Protein AF-A0A6L3VMI8-F1 (afdb_monomer_lite)

Structure (mmCIF, N/CA/C/O backbone):
data_AF-A0A6L3VMI8-F1
#
_entry.id   AF-A0A6L3VMI8-F1
#
loop_
_atom_site.group_PDB
_atom_site.id
_atom_site.type_symbol
_atom_site.label_atom_id
_atom_site.label_alt_id
_atom_site.label_comp_id
_atom_site.label_asym_id
_atom_site.label_entity_id
_atom_site.label_seq_id
_atom_site.pdbx_PDB_ins_code
_atom_site.Cartn_x
_atom_site.Cartn_y
_atom_site.Cartn_z
_atom_site.occupancy
_atom_site.B_iso_or_equiv
_atom_site.auth_seq_id
_atom_site.auth_comp_id
_atom_site.auth_asym_id
_atom_site.auth_atom_id
_atom_site.pdbx_PDB_model_num
ATOM 1 N N . MET A 1 1 ? -7.496 -4.062 1.966 1.00 85.12 1 MET A N 1
ATOM 2 C CA . MET A 1 1 ? -6.372 -3.337 1.338 1.00 85.12 1 MET A CA 1
ATOM 3 C C . MET A 1 1 ? -5.745 -4.234 0.282 1.00 85.12 1 MET A C 1
ATOM 5 O O . MET A 1 1 ? -5.845 -5.446 0.414 1.00 85.12 1 MET A O 1
ATOM 9 N N . ILE A 1 2 ? -5.145 -3.654 -0.757 1.00 91.06 2 ILE A N 1
ATOM 10 C CA . ILE A 1 2 ? -4.328 -4.361 -1.752 1.00 91.06 2 ILE A CA 1
ATOM 11 C C . ILE A 1 2 ? -3.007 -3.603 -1.902 1.00 91.06 2 ILE A C 1
ATOM 13 O O . ILE A 1 2 ? -3.031 -2.380 -2.038 1.00 91.06 2 ILE A O 1
ATOM 17 N N . VAL A 1 3 ? -1.881 -4.318 -1.912 1.00 89.88 3 VAL A N 1
ATOM 18 C CA . VAL A 1 3 ? -0.562 -3.787 -2.290 1.00 89.88 3 VAL A CA 1
ATOM 19 C C . VAL A 1 3 ? -0.017 -4.620 -3.441 1.00 89.88 3 VAL A C 1
ATOM 21 O O . VAL A 1 3 ? -0.029 -5.850 -3.378 1.00 89.88 3 VAL A O 1
ATOM 24 N N . ARG A 1 4 ? 0.453 -3.963 -4.499 1.00 93.19 4 ARG A N 1
ATOM 25 C CA . ARG A 1 4 ? 0.967 -4.629 -5.704 1.00 93.19 4 ARG A CA 1
ATOM 26 C C . ARG A 1 4 ? 2.141 -3.874 -6.313 1.00 93.19 4 ARG A C 1
ATOM 28 O O . ARG A 1 4 ? 2.271 -2.667 -6.110 1.00 93.19 4 ARG A O 1
ATOM 35 N N . VAL A 1 5 ? 2.929 -4.582 -7.115 1.00 89.44 5 VAL A N 1
ATOM 36 C CA . VAL A 1 5 ? 3.928 -3.975 -8.000 1.00 89.44 5 VAL A CA 1
ATOM 37 C C . VAL A 1 5 ? 3.213 -3.502 -9.272 1.00 89.44 5 VAL A C 1
ATOM 39 O O . VAL A 1 5 ? 2.574 -4.330 -9.935 1.00 89.44 5 VAL A O 1
ATOM 42 N N . PRO A 1 6 ? 3.270 -2.203 -9.619 1.00 86.88 6 PRO A N 1
ATOM 43 C CA . PRO A 1 6 ? 2.587 -1.670 -10.798 1.00 86.88 6 PRO A CA 1
ATOM 44 C C . PRO A 1 6 ? 2.988 -2.402 -12.079 1.00 86.88 6 PRO A C 1
ATOM 46 O O . PRO A 1 6 ? 4.105 -2.896 -12.179 1.00 86.88 6 PRO A O 1
ATOM 49 N N . ASP A 1 7 ? 2.058 -2.512 -13.028 1.00 87.44 7 ASP A N 1
ATOM 50 C CA . ASP A 1 7 ? 2.264 -3.061 -14.381 1.00 87.44 7 ASP A CA 1
ATOM 51 C C . ASP A 1 7 ? 2.760 -4.520 -14.485 1.00 87.44 7 ASP A C 1
ATOM 53 O O . ASP A 1 7 ? 2.951 -5.033 -15.583 1.00 87.44 7 ASP A O 1
ATOM 57 N N . THR A 1 8 ? 2.911 -5.235 -13.364 1.00 88.19 8 THR A N 1
ATOM 58 C CA . THR A 1 8 ? 3.391 -6.634 -13.349 1.00 88.19 8 THR A CA 1
ATOM 59 C C . THR A 1 8 ? 2.311 -7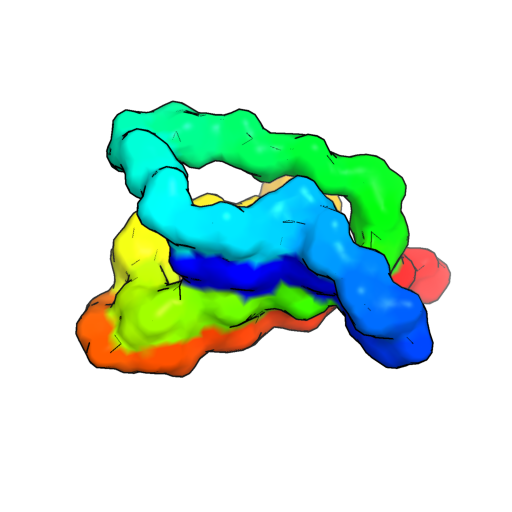.663 -13.012 1.00 88.19 8 THR A C 1
ATOM 61 O O . THR A 1 8 ? 2.547 -8.863 -13.122 1.00 88.19 8 THR A O 1
ATOM 64 N N . GLY A 1 9 ? 1.148 -7.226 -12.516 1.00 85.56 9 GLY A N 1
ATOM 65 C CA . GLY A 1 9 ? 0.119 -8.115 -11.957 1.00 85.56 9 GLY A CA 1
ATOM 66 C C . GLY A 1 9 ? 0.502 -8.782 -10.625 1.00 85.56 9 GLY A C 1
ATOM 67 O O . GLY A 1 9 ? -0.320 -9.485 -10.039 1.00 85.56 9 GLY A O 1
ATOM 68 N N . ARG A 1 10 ? 1.716 -8.550 -10.105 1.00 93.75 10 ARG A N 1
ATOM 69 C CA . ARG A 1 10 ? 2.202 -9.153 -8.859 1.00 93.75 10 ARG A CA 1
ATOM 70 C C . ARG A 1 10 ? 1.581 -8.466 -7.643 1.00 93.75 10 ARG A C 1
ATOM 72 O O . ARG A 1 10 ? 1.929 -7.334 -7.305 1.00 93.75 10 ARG A O 1
ATOM 79 N N . VAL A 1 11 ? 0.691 -9.178 -6.957 1.00 93.69 11 VAL A N 1
ATOM 80 C CA . VAL A 1 11 ? 0.109 -8.769 -5.671 1.00 93.69 11 VAL A CA 1
ATOM 81 C C . VAL A 1 11 ? 1.027 -9.220 -4.535 1.00 93.69 11 VAL A C 1
ATOM 83 O O . VAL A 1 11 ? 1.412 -10.384 -4.477 1.00 93.69 11 VAL A O 1
ATOM 86 N N . LEU A 1 12 ? 1.386 -8.297 -3.643 1.00 92.94 12 LEU A N 1
ATOM 87 C CA . LEU A 1 12 ? 2.206 -8.577 -2.460 1.00 92.94 12 LEU A CA 1
ATOM 88 C C . LEU A 1 12 ? 1.342 -8.893 -1.237 1.00 92.94 12 LEU A C 1
ATOM 90 O O . LEU A 1 12 ? 1.705 -9.736 -0.427 1.00 92.94 12 LEU A O 1
ATOM 94 N N . THR A 1 13 ? 0.190 -8.231 -1.117 1.00 93.12 13 THR A N 1
ATOM 95 C CA . THR A 1 13 ? -0.839 -8.572 -0.130 1.00 93.12 13 THR A CA 1
ATOM 96 C C . THR A 1 13 ? -2.223 -8.127 -0.599 1.00 93.12 13 THR A C 1
ATOM 98 O O . THR A 1 13 ? -2.364 -7.129 -1.316 1.00 93.12 13 THR A O 1
ATOM 101 N N . GLN A 1 14 ? -3.251 -8.855 -0.167 1.00 92.81 14 GLN A N 1
ATOM 102 C CA . GLN A 1 14 ? -4.654 -8.536 -0.380 1.00 92.81 14 GLN A CA 1
ATOM 103 C C . GLN A 1 14 ? -5.489 -9.071 0.785 1.00 92.81 14 GLN A C 1
ATOM 105 O O . GLN A 1 14 ? -5.494 -10.268 1.046 1.00 92.81 14 GLN A O 1
ATOM 110 N N . GLY A 1 15 ? -6.253 -8.195 1.437 1.00 88.44 15 GLY A N 1
ATOM 111 C CA . GLY A 1 15 ? -7.163 -8.610 2.502 1.00 88.44 15 GLY A CA 1
ATOM 112 C C . GLY A 1 15 ? -7.432 -7.543 3.552 1.00 88.44 15 GLY A C 1
ATOM 113 O O . GLY A 1 15 ? -7.135 -6.357 3.364 1.00 88.44 15 GLY A O 1
ATOM 114 N N . VAL A 1 16 ? -8.059 -7.977 4.641 1.00 86.62 16 VAL A N 1
ATOM 115 C CA . VAL A 1 16 ?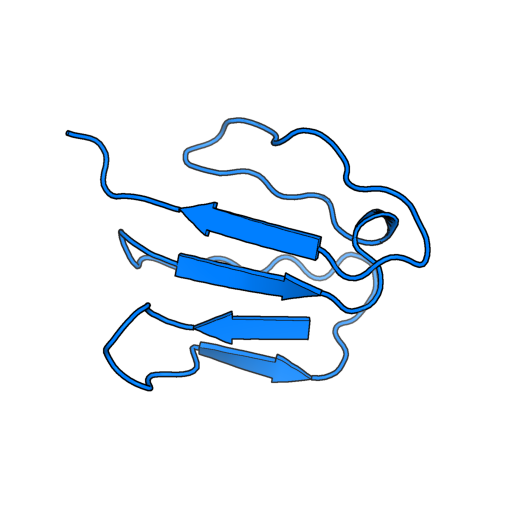 -8.159 -7.209 5.884 1.00 86.62 16 VAL A CA 1
ATOM 116 C C . VAL A 1 16 ? -6.878 -7.456 6.674 1.00 86.62 16 VAL A C 1
ATOM 118 O O . VAL A 1 16 ? -6.391 -8.580 6.702 1.00 86.62 16 VAL A O 1
ATOM 121 N N . HIS A 1 17 ? -6.343 -6.392 7.258 1.00 83.88 17 HIS A N 1
ATOM 122 C CA . HIS A 1 17 ? -5.155 -6.411 8.102 1.00 83.88 17 HIS A CA 1
ATOM 123 C C . HIS A 1 17 ? -5.543 -5.916 9.487 1.00 83.88 17 HIS A C 1
ATOM 125 O O . HIS A 1 17 ? -6.471 -5.103 9.606 1.00 83.88 17 HIS A O 1
ATOM 131 N N . ASP A 1 18 ? -4.848 -6.402 10.505 1.00 84.38 18 ASP A N 1
ATOM 132 C CA . ASP A 1 18 ? -5.145 -6.041 11.884 1.00 84.38 18 ASP A CA 1
ATOM 133 C C . ASP A 1 18 ? -4.689 -4.610 12.189 1.00 84.38 18 ASP A C 1
ATOM 135 O O . ASP A 1 18 ? -3.714 -4.086 11.641 1.00 84.38 18 ASP A O 1
ATOM 139 N N . THR A 1 19 ? -5.398 -3.945 13.101 1.00 80.50 19 THR A N 1
ATOM 140 C CA . THR A 1 19 ? -4.980 -2.626 13.585 1.00 80.50 19 THR A CA 1
ATOM 141 C C . THR A 1 19 ? -3.636 -2.746 14.301 1.00 80.50 19 THR A C 1
ATOM 143 O O . THR A 1 19 ? -3.497 -3.517 15.246 1.00 80.50 19 THR A O 1
ATOM 146 N N . GLY A 1 20 ? -2.655 -1.947 13.879 1.00 84.31 20 GLY A N 1
ATOM 147 C CA . GLY A 1 20 ? -1.291 -1.991 14.416 1.00 84.31 20 GLY A CA 1
ATOM 148 C C . GLY A 1 20 ? -0.360 -2.960 13.682 1.00 84.31 20 GLY A C 1
ATOM 149 O O . GLY A 1 20 ? 0.838 -2.955 13.958 1.00 84.31 20 GLY A O 1
ATOM 150 N N . GLU A 1 21 ? -0.869 -3.737 12.720 1.00 87.19 21 GLU A N 1
ATOM 151 C CA . GLU A 1 21 ? -0.036 -4.524 11.813 1.00 87.19 21 GLU A CA 1
ATOM 152 C C . GLU A 1 21 ? 0.831 -3.593 10.951 1.00 87.19 21 GLU A C 1
ATOM 154 O O . GLU A 1 21 ? 0.341 -2.650 10.322 1.00 87.19 21 GLU A O 1
ATOM 159 N N . VAL A 1 22 ? 2.139 -3.857 10.918 1.00 88.25 22 VAL A N 1
ATOM 160 C CA . VAL A 1 22 ? 3.095 -3.104 10.100 1.00 88.25 22 VAL A CA 1
ATOM 161 C C . VAL A 1 22 ? 3.596 -3.998 8.979 1.00 88.25 22 VAL A C 1
ATOM 163 O O . VAL A 1 22 ? 4.277 -4.993 9.217 1.00 88.25 22 VAL A O 1
ATOM 166 N N . LEU A 1 23 ? 3.307 -3.598 7.743 1.00 88.38 23 LEU A N 1
ATOM 167 C CA . LEU A 1 23 ? 3.789 -4.272 6.544 1.00 88.38 23 LEU A CA 1
ATOM 168 C C . LEU A 1 23 ? 4.978 -3.519 5.949 1.00 88.38 23 LEU A C 1
ATOM 170 O O . LEU A 1 23 ? 4.927 -2.301 5.772 1.00 88.38 23 LEU A O 1
ATOM 174 N N . GLN A 1 24 ? 6.038 -4.256 5.616 1.00 89.62 24 GLN A N 1
ATOM 175 C CA . GLN A 1 24 ? 7.229 -3.722 4.961 1.00 89.62 24 GLN A CA 1
ATOM 176 C C . GLN A 1 24 ? 7.476 -4.448 3.643 1.00 89.62 24 GLN A C 1
ATOM 178 O O . GLN A 1 24 ? 7.437 -5.674 3.575 1.00 89.62 24 GLN A O 1
ATOM 183 N N . PHE A 1 25 ? 7.767 -3.670 2.608 1.00 88.56 25 PHE A N 1
ATOM 184 C CA . PHE A 1 25 ? 8.013 -4.143 1.251 1.00 88.56 25 PHE A CA 1
ATOM 185 C C . PHE A 1 25 ? 9.365 -3.603 0.778 1.00 88.56 25 PHE A C 1
ATOM 187 O O . PHE A 1 25 ? 9.767 -2.509 1.183 1.00 88.56 25 PHE A O 1
ATOM 194 N N . LYS A 1 26 ? 10.082 -4.383 -0.037 1.00 87.19 26 LYS A N 1
ATOM 195 C CA . LYS A 1 26 ? 11.424 -4.026 -0.545 1.00 87.19 26 LYS A CA 1
ATOM 196 C C . LYS A 1 26 ? 11.385 -3.491 -1.974 1.00 87.19 26 LYS A C 1
ATOM 198 O O . LYS A 1 26 ? 12.413 -3.100 -2.508 1.00 87.19 26 LYS A O 1
ATOM 203 N N . GLU A 1 27 ? 10.219 -3.527 -2.596 1.00 87.56 27 GLU A N 1
ATOM 204 C CA . GLU A 1 27 ? 10.001 -3.108 -3.965 1.00 87.56 27 GLU A CA 1
ATOM 205 C C . GLU A 1 27 ? 10.135 -1.588 -4.118 1.00 87.56 27 GLU A C 1
ATOM 207 O O . GLU A 1 27 ? 9.551 -0.811 -3.362 1.00 87.56 27 GLU A O 1
ATOM 212 N N . ASP A 1 28 ? 10.861 -1.170 -5.155 1.00 83.00 28 ASP A N 1
ATOM 213 C CA . ASP A 1 28 ? 11.110 0.246 -5.450 1.00 83.00 28 ASP A CA 1
ATOM 214 C C . ASP A 1 28 ? 9.866 0.987 -5.956 1.00 83.00 28 ASP A C 1
ATOM 216 O O . ASP A 1 28 ? 9.825 2.216 -5.955 1.00 83.00 28 ASP A O 1
ATOM 220 N N . THR A 1 29 ? 8.853 0.251 -6.426 1.00 84.81 29 THR A N 1
ATOM 221 C CA . THR A 1 29 ? 7.590 0.806 -6.929 1.00 84.81 29 THR A CA 1
ATOM 222 C C . THR A 1 29 ? 6.407 0.002 -6.409 1.00 84.81 29 THR A C 1
ATOM 224 O O . THR A 1 29 ? 6.395 -1.224 -6.524 1.00 84.81 29 THR A O 1
ATOM 227 N N . LEU A 1 30 ? 5.396 0.688 -5.871 1.00 88.81 30 LEU A N 1
ATOM 228 C CA . LEU A 1 30 ? 4.212 0.073 -5.266 1.00 88.81 30 LEU A CA 1
ATOM 229 C C . LEU A 1 30 ? 2.952 0.904 -5.504 1.00 88.81 30 LEU A C 1
ATOM 231 O O . LEU A 1 30 ? 2.965 2.121 -5.316 1.00 88.81 30 LEU A O 1
ATOM 235 N N . ASP A 1 31 ? 1.849 0.211 -5.786 1.00 88.50 31 ASP A N 1
ATOM 236 C CA . ASP A 1 31 ? 0.492 0.738 -5.645 1.00 88.50 31 ASP A CA 1
ATOM 237 C C . ASP A 1 31 ? -0.113 0.214 -4.342 1.00 88.50 31 ASP A C 1
ATOM 239 O O . ASP A 1 31 ? -0.350 -0.989 -4.196 1.00 88.50 31 ASP A O 1
ATOM 243 N N . VAL A 1 32 ? -0.430 1.117 -3.417 1.00 88.00 32 VAL A N 1
ATOM 244 C CA . VAL A 1 32 ? -1.172 0.791 -2.192 1.00 88.00 32 VAL A CA 1
ATOM 245 C C . VAL A 1 32 ? -2.602 1.271 -2.362 1.00 88.00 32 VAL A C 1
ATOM 247 O O . VAL A 1 32 ? -2.823 2.471 -2.489 1.00 88.00 32 VAL A O 1
ATOM 250 N N . VAL A 1 33 ? -3.582 0.366 -2.354 1.00 88.12 33 VAL A N 1
ATOM 251 C CA . VAL A 1 33 ? -5.008 0.691 -2.500 1.00 88.12 33 VAL A CA 1
ATOM 252 C C . VAL A 1 33 ? -5.779 0.286 -1.249 1.00 88.12 33 VAL A C 1
ATOM 254 O O . VAL A 1 33 ? -5.810 -0.883 -0.856 1.00 88.12 33 VAL A O 1
ATOM 257 N N . ALA A 1 34 ? -6.473 1.250 -0.650 1.00 88.56 34 ALA A N 1
ATOM 258 C CA . ALA A 1 34 ? -7.300 1.038 0.533 1.00 88.56 34 ALA A CA 1
ATOM 259 C C . ALA A 1 34 ? -8.730 1.510 0.291 1.00 88.56 34 ALA A C 1
ATOM 261 O O . ALA A 1 34 ? -8.933 2.541 -0.342 1.00 88.56 34 ALA A O 1
ATOM 262 N N . ALA A 1 35 ? -9.714 0.767 0.804 1.00 85.56 35 ALA A N 1
ATOM 263 C CA . ALA A 1 35 ? -11.125 1.152 0.733 1.00 85.56 35 ALA A CA 1
ATOM 264 C C . ALA A 1 35 ? -11.456 2.329 1.670 1.00 85.56 35 ALA A C 1
ATOM 266 O O . ALA A 1 35 ? -12.328 3.128 1.355 1.00 85.56 35 ALA A O 1
ATOM 267 N N . ASN A 1 36 ? -10.724 2.454 2.782 1.00 83.94 36 ASN A N 1
ATOM 268 C CA . ASN A 1 36 ? -10.770 3.590 3.694 1.00 83.94 36 ASN A CA 1
ATOM 269 C C . ASN A 1 36 ? -9.356 4.172 3.820 1.00 83.94 36 ASN A C 1
ATOM 271 O O . ASN A 1 36 ? -8.493 3.602 4.478 1.00 83.94 36 ASN A O 1
ATOM 275 N N . GLY A 1 37 ? -9.097 5.287 3.148 1.00 80.62 37 GLY A N 1
ATOM 276 C CA . GLY A 1 37 ? -7.786 5.921 3.123 1.00 80.62 37 GLY A CA 1
ATOM 277 C C . GLY A 1 37 ? -7.354 6.498 4.466 1.00 80.62 37 GLY A C 1
ATOM 278 O O . GLY A 1 37 ? -6.161 6.538 4.749 1.00 80.62 37 GLY A O 1
ATOM 279 N N . GLY A 1 38 ? -8.315 6.910 5.294 1.00 83.06 38 GLY A N 1
ATOM 280 C CA . GLY A 1 38 ? -8.058 7.470 6.620 1.00 83.06 38 GLY A CA 1
ATOM 281 C C . GLY A 1 38 ? -7.724 6.431 7.692 1.00 83.06 38 GLY A C 1
ATOM 282 O O . GLY A 1 38 ? -7.347 6.816 8.791 1.00 83.06 38 GLY A O 1
ATOM 283 N N . SER A 1 39 ? -7.850 5.130 7.403 1.00 84.25 39 SER A N 1
ATOM 284 C CA . SER A 1 39 ? -7.501 4.066 8.355 1.00 84.25 39 SER A CA 1
ATOM 285 C C . SER A 1 39 ? -6.052 3.586 8.236 1.00 84.25 39 SER A C 1
ATOM 287 O O . SER A 1 39 ? -5.669 2.661 8.944 1.00 84.25 39 SER A O 1
ATOM 289 N N . LEU A 1 40 ? -5.261 4.156 7.320 1.00 83.44 40 LEU A N 1
ATOM 290 C CA . LEU A 1 40 ? -3.869 3.772 7.098 1.00 83.44 40 LEU A CA 1
ATOM 291 C C . LEU A 1 40 ? -2.925 4.938 7.372 1.00 83.44 40 LEU A C 1
ATOM 293 O O . LEU A 1 40 ? -3.118 6.046 6.872 1.00 83.44 40 LEU A O 1
ATOM 297 N N . GLN A 1 41 ? -1.842 4.639 8.083 1.00 86.50 41 GLN A N 1
ATOM 298 C CA . GLN A 1 41 ? -0.658 5.483 8.127 1.00 86.50 41 GLN A CA 1
ATOM 299 C C . GLN A 1 41 ? 0.364 4.933 7.128 1.00 86.50 41 GLN A C 1
ATOM 301 O O . GLN A 1 41 ? 0.783 3.784 7.236 1.00 86.50 41 GLN A O 1
ATOM 306 N N . VAL A 1 42 ? 0.760 5.743 6.144 1.00 84.75 42 VAL A N 1
ATOM 307 C CA . VAL A 1 42 ? 1.670 5.314 5.072 1.00 84.75 42 VAL A CA 1
ATOM 308 C C . VAL A 1 42 ? 2.958 6.123 5.137 1.00 84.75 42 VAL A C 1
ATOM 310 O O . VAL A 1 42 ? 2.923 7.347 5.046 1.00 84.75 42 VAL A O 1
ATOM 313 N N . SER A 1 43 ? 4.097 5.440 5.237 1.00 85.12 43 SER A N 1
ATOM 314 C CA . SER A 1 43 ? 5.431 6.040 5.143 1.00 85.12 43 SER A CA 1
ATOM 315 C C . SER A 1 43 ? 6.144 5.519 3.899 1.00 85.12 43 SER A C 1
ATOM 317 O O . SER A 1 43 ? 6.245 4.312 3.707 1.00 85.12 43 SER A O 1
ATOM 319 N N . ILE A 1 44 ? 6.662 6.421 3.064 1.00 83.19 44 ILE A N 1
ATOM 320 C CA . ILE A 1 44 ? 7.406 6.092 1.840 1.00 83.19 44 ILE A CA 1
ATOM 321 C C . ILE A 1 44 ? 8.832 6.613 2.004 1.00 83.19 44 ILE A C 1
ATOM 32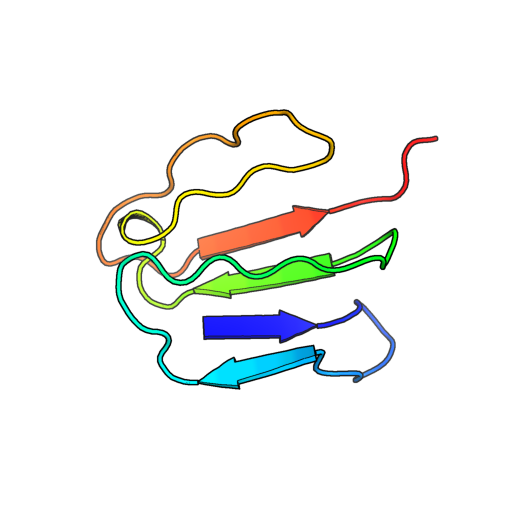3 O O . ILE A 1 44 ? 9.023 7.801 2.262 1.00 83.19 44 ILE A O 1
ATOM 327 N N . TYR A 1 45 ? 9.833 5.734 1.899 1.00 82.19 45 TYR A N 1
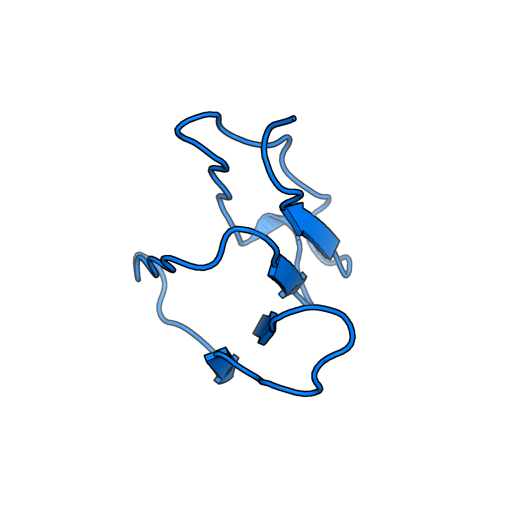ATOM 328 C CA . TYR A 1 45 ? 11.248 6.063 2.144 1.00 82.19 45 TYR A CA 1
ATOM 329 C C . TYR A 1 45 ? 11.480 6.824 3.467 1.00 82.19 45 TYR A C 1
ATOM 331 O O . TYR A 1 45 ? 12.202 7.819 3.515 1.00 82.19 45 TYR A O 1
ATOM 339 N N . GLY A 1 46 ? 10.801 6.401 4.538 1.00 83.62 46 GLY A N 1
ATOM 340 C CA . GLY A 1 46 ? 10.874 7.042 5.857 1.00 83.62 46 GLY A CA 1
ATOM 341 C C . GLY A 1 46 ? 10.107 8.366 5.986 1.00 83.62 46 GLY A C 1
ATOM 342 O O . GLY A 1 46 ? 10.062 8.929 7.076 1.00 83.62 46 GLY A O 1
ATOM 343 N N . LYS A 1 47 ? 9.468 8.862 4.917 1.00 84.25 47 LYS A N 1
ATOM 344 C CA . LYS A 1 47 ? 8.638 1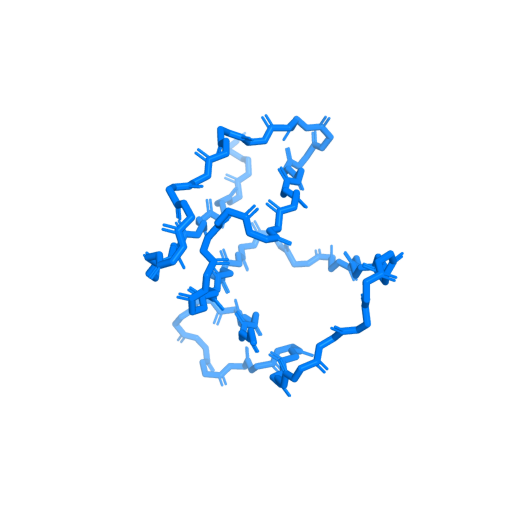0.074 4.945 1.00 84.25 47 LYS A CA 1
ATOM 345 C C . LYS A 1 47 ? 7.160 9.725 5.050 1.00 84.25 47 LYS A C 1
ATOM 347 O O . LYS A 1 47 ? 6.601 9.082 4.154 1.00 84.25 47 LYS A O 1
ATOM 352 N N . LEU A 1 48 ? 6.525 10.202 6.118 1.00 88.06 48 LEU A N 1
ATOM 353 C CA . LEU A 1 48 ? 5.083 10.088 6.304 1.00 88.06 48 LEU A CA 1
ATOM 354 C C . LEU A 1 48 ? 4.347 10.785 5.151 1.00 88.06 48 LEU A C 1
ATOM 356 O O . LEU A 1 48 ? 4.659 11.921 4.795 1.00 88.06 48 LEU A O 1
ATOM 360 N N . GLN A 1 49 ? 3.385 10.088 4.559 1.00 87.50 49 GLN A N 1
ATOM 361 C CA . GLN A 1 49 ? 2.528 10.628 3.512 1.00 87.50 49 GLN A CA 1
ATOM 362 C C . GLN A 1 49 ? 1.335 11.357 4.119 1.00 87.50 49 GLN A C 1
ATOM 364 O O . GLN A 1 49 ? 0.887 11.034 5.218 1.00 87.50 49 GLN A O 1
ATOM 369 N N . ALA A 1 50 ? 0.785 12.314 3.370 1.00 87.44 50 ALA A N 1
ATOM 370 C CA . ALA A 1 50 ? -0.444 12.981 3.772 1.00 87.44 50 ALA A CA 1
ATOM 371 C C . ALA A 1 50 ? -1.561 11.950 3.998 1.00 87.44 50 ALA A C 1
ATOM 373 O O . ALA A 1 50 ? -1.796 11.073 3.153 1.00 87.44 50 ALA A O 1
ATOM 374 N N . ALA A 1 51 ? -2.243 12.083 5.137 1.00 84.19 51 ALA A N 1
ATOM 375 C CA . ALA A 1 51 ? -3.411 11.280 5.450 1.00 84.19 51 ALA A CA 1
ATOM 376 C C . ALA A 1 51 ? -4.470 11.462 4.356 1.00 84.19 51 ALA A C 1
ATOM 378 O O . ALA A 1 51 ? -4.650 12.551 3.803 1.00 84.19 51 ALA A O 1
ATOM 379 N N . LYS A 1 52 ? -5.159 10.376 4.020 1.00 88.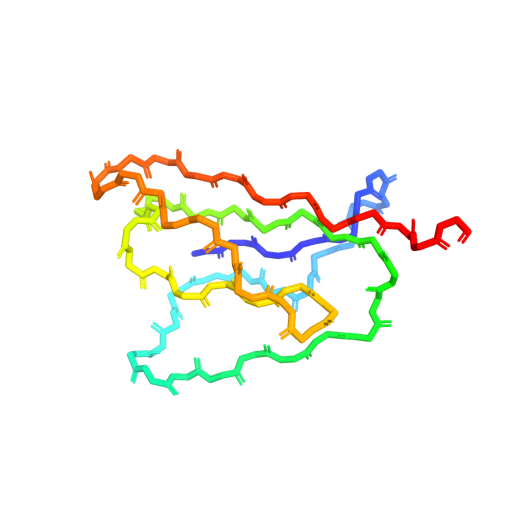56 52 LYS A N 1
ATOM 380 C CA . LYS A 1 52 ? -6.237 10.398 3.032 1.00 88.56 52 LYS A CA 1
ATOM 381 C C . LYS A 1 52 ? -7.586 10.523 3.747 1.00 88.56 52 LYS A C 1
ATOM 383 O O . LYS A 1 52 ? -7.681 10.134 4.910 1.00 88.56 52 LYS A O 1
ATOM 388 N N . PRO A 1 53 ? -8.628 11.059 3.085 1.00 86.19 53 PRO A N 1
ATOM 389 C CA . PRO A 1 53 ? -9.941 11.201 3.702 1.00 86.19 53 PRO A CA 1
ATOM 390 C C . PRO A 1 53 ? -10.489 9.867 4.224 1.00 86.19 53 PRO A C 1
ATOM 392 O O . PRO A 1 53 ? -10.373 8.825 3.569 1.00 86.19 53 PRO A O 1
ATOM 395 N N . GLN A 1 54 ? -11.103 9.907 5.406 1.00 88.31 54 GLN A N 1
ATOM 396 C CA . GLN A 1 54 ? -11.754 8.743 5.999 1.00 88.31 54 GLN A CA 1
ATOM 397 C C . GLN A 1 54 ? -12.974 8.324 5.167 1.00 88.31 54 GLN A C 1
ATOM 399 O O . GLN A 1 54 ? -13.684 9.157 4.608 1.00 88.31 54 GLN A O 1
ATOM 404 N N . GLY A 1 55 ? -13.202 7.015 5.065 1.00 86.00 55 GLY A N 1
ATOM 405 C CA . GLY A 1 55 ? -14.328 6.423 4.338 1.00 86.00 55 GLY A CA 1
ATOM 406 C C . GLY A 1 55 ? -14.200 6.466 2.812 1.00 86.00 55 GLY A C 1
ATOM 407 O O . GLY A 1 55 ? -15.072 5.948 2.122 1.00 86.00 55 GLY A O 1
ATOM 408 N N . GLN A 1 56 ? -13.125 7.050 2.274 1.00 88.25 56 GLN A N 1
ATOM 409 C CA . GLN A 1 56 ? -12.892 7.126 0.834 1.00 88.25 56 GLN A CA 1
ATOM 410 C C . GLN A 1 56 ? -11.798 6.164 0.395 1.00 88.25 56 GLN A C 1
ATOM 412 O O . GLN A 1 56 ? -10.804 5.967 1.097 1.00 88.25 56 GLN A O 1
ATOM 417 N N . ARG A 1 57 ? -11.939 5.624 -0.817 1.00 88.31 57 ARG A N 1
ATOM 418 C CA . ARG A 1 57 ? -10.869 4.853 -1.442 1.00 88.31 57 ARG A CA 1
ATOM 419 C C . ARG A 1 57 ? -9.646 5.746 -1.635 1.00 88.31 57 ARG A C 1
ATOM 421 O O . ARG A 1 57 ? -9.745 6.832 -2.197 1.00 88.31 57 ARG A O 1
ATOM 428 N N . ALA A 1 58 ? -8.483 5.253 -1.234 1.00 87.56 58 ALA A N 1
ATOM 429 C CA . ALA A 1 58 ? -7.219 5.940 -1.429 1.00 87.56 58 ALA A CA 1
ATOM 430 C C . ALA A 1 58 ? -6.227 5.094 -2.213 1.00 87.56 58 ALA A C 1
ATOM 432 O O . ALA A 1 58 ? -6.267 3.860 -2.195 1.00 87.56 58 ALA A O 1
ATOM 433 N N . THR A 1 59 ? -5.326 5.782 -2.909 1.00 89.25 59 THR A N 1
ATOM 434 C CA . THR A 1 59 ? -4.176 5.164 -3.558 1.00 89.25 59 THR A CA 1
ATOM 435 C C . THR A 1 59 ? -2.915 5.968 -3.271 1.00 89.25 59 THR A C 1
ATOM 437 O O . THR A 1 59 ? -2.936 7.202 -3.340 1.00 89.25 59 THR A O 1
ATOM 440 N N . TRP A 1 60 ? -1.837 5.264 -2.929 1.00 88.50 60 TRP A N 1
ATOM 441 C CA . TRP A 1 60 ? -0.488 5.811 -2.823 1.00 88.50 60 TRP A CA 1
ATOM 442 C C . TRP A 1 60 ? 0.397 5.138 -3.862 1.00 88.50 60 TRP A C 1
ATOM 444 O O . TRP A 1 60 ? 0.349 3.918 -4.014 1.00 88.50 60 TRP A O 1
ATOM 454 N N . TYR A 1 61 ? 1.192 5.959 -4.541 1.00 87.00 61 TYR A N 1
ATOM 455 C CA . TYR A 1 61 ? 2.142 5.532 -5.556 1.00 87.00 61 TYR A CA 1
ATOM 456 C C . TYR A 1 61 ? 3.547 5.722 -4.995 1.00 87.00 61 TYR A C 1
ATOM 458 O O . TYR A 1 61 ? 3.989 6.856 -4.799 1.00 87.00 61 TYR A O 1
ATOM 466 N N . VAL A 1 62 ? 4.240 4.623 -4.720 1.00 84.31 62 VAL A N 1
ATOM 467 C CA . VAL A 1 62 ? 5.683 4.642 -4.474 1.00 84.31 62 VAL A CA 1
ATOM 468 C C . VAL A 1 62 ? 6.344 4.573 -5.838 1.00 84.31 62 VAL A C 1
ATOM 470 O O . VAL A 1 62 ? 6.063 3.648 -6.593 1.00 84.31 62 VAL A O 1
ATOM 473 N N . ARG A 1 63 ? 7.175 5.558 -6.173 1.00 79.44 63 ARG A N 1
ATOM 474 C CA . ARG A 1 63 ? 7.996 5.542 -7.388 1.00 79.44 63 ARG A CA 1
ATOM 475 C C . ARG A 1 63 ? 9.462 5.407 -6.993 1.00 79.44 63 ARG A C 1
ATOM 477 O O . ARG A 1 63 ? 9.808 5.941 -5.935 1.00 79.44 63 ARG A O 1
ATOM 484 N N . PRO A 1 64 ? 10.308 4.798 -7.842 1.00 73.88 64 PRO A N 1
ATOM 485 C CA . PRO A 1 64 ? 11.733 4.724 -7.585 1.00 73.88 64 PRO A CA 1
ATOM 486 C C . PRO A 1 64 ? 12.271 6.130 -7.359 1.00 73.88 64 PRO A C 1
ATOM 488 O O . PRO A 1 64 ? 11.894 7.076 -8.060 1.00 73.88 64 PRO A O 1
ATOM 491 N N . LYS A 1 65 ? 13.146 6.274 -6.369 1.00 63.78 65 LYS A N 1
ATOM 492 C CA . LYS A 1 65 ? 13.931 7.495 -6.233 1.00 63.78 65 LYS A CA 1
ATOM 493 C C . LYS A 1 65 ? 14.811 7.609 -7.486 1.00 63.78 65 LYS A C 1
ATOM 495 O O . LYS A 1 65 ? 15.550 6.672 -7.775 1.00 63.78 65 LYS A O 1
ATOM 500 N N . ALA A 1 66 ? 14.658 8.704 -8.233 1.00 60.38 66 ALA A N 1
ATOM 501 C CA . ALA A 1 66 ? 15.541 9.043 -9.350 1.00 60.38 66 ALA A CA 1
ATOM 502 C C . ALA A 1 66 ? 16.994 9.215 -8.884 1.00 60.38 66 ALA A C 1
ATOM 504 O O . ALA A 1 66 ? 17.188 9.611 -7.705 1.00 60.38 66 ALA A O 1
#

pLDDT: mean 85.99, std 5.48, range [60.38, 93.75]

Secondary structure (DSSP, 8-state):
-EEE-TTS--EEEES---TT-------SSEEEEESSGGG---EETTEEPPPPPTTS-EEEEE----

Foldseek 3Di:
DWKAAPPPPGTPDDDDDDQVDDDDDPDQWMKDKDQAQQSDFDDAPNRTDDGDHGRHIDIDIRHHDD

Sequence (66 aa):
MIVRVPDTGRVLTQGVHDTGEVLQFKEDTLDVVAANGGSLQVSIYGKLQAAKPQGQRATWYVRPKA

Radius of gyration: 11.51 Å; chains: 1; bounding box: 30×22×29 Å

Organism: NCBI:txid1803903